Protein AF-A0A7Y5KBM5-F1 (afdb_monomer_lite)

Structure (mmCIF, N/CA/C/O backbone):
data_AF-A0A7Y5KBM5-F1
#
_entry.id   AF-A0A7Y5KBM5-F1
#
loop_
_atom_site.group_PDB
_atom_site.id
_atom_site.type_symbol
_atom_site.label_atom_id
_atom_site.label_alt_id
_atom_site.label_comp_id
_atom_site.label_asym_id
_atom_sit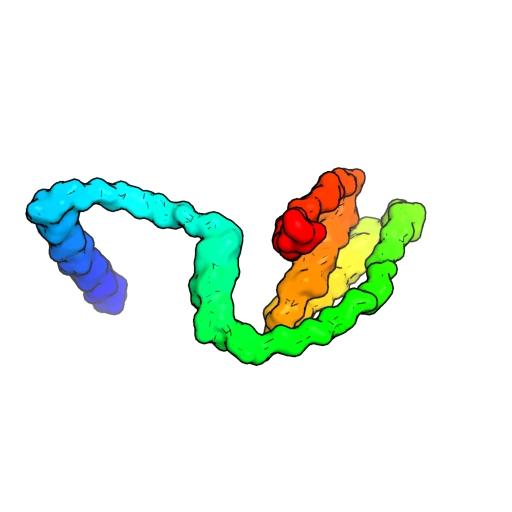e.label_entity_id
_atom_site.label_seq_id
_atom_site.pdbx_PDB_ins_code
_atom_site.Cartn_x
_atom_site.Cartn_y
_atom_site.Cartn_z
_atom_site.occupancy
_atom_site.B_iso_or_equiv
_atom_site.auth_seq_id
_atom_site.auth_comp_id
_atom_site.auth_asym_id
_atom_site.auth_atom_id
_atom_site.pdbx_PDB_model_num
ATOM 1 N N . THR A 1 1 ? -9.794 23.719 14.373 1.00 80.12 1 THR A N 1
ATOM 2 C CA . THR A 1 1 ? -11.084 23.512 13.672 1.00 80.12 1 THR A CA 1
ATOM 3 C C . THR A 1 1 ? -12.018 22.666 14.525 1.00 80.12 1 THR A C 1
ATOM 5 O O . THR A 1 1 ? -11.558 21.739 15.182 1.00 80.12 1 THR A O 1
ATOM 8 N N . GLY A 1 2 ? -13.320 22.976 14.558 1.00 90.12 2 GLY A N 1
ATOM 9 C CA . GLY A 1 2 ? -14.299 22.224 15.365 1.00 90.12 2 GLY A CA 1
ATOM 10 C C . GLY A 1 2 ? -14.494 20.767 14.919 1.00 90.12 2 GLY A C 1
ATOM 11 O O . GLY A 1 2 ? -14.748 19.900 15.749 1.00 90.12 2 GLY A O 1
ATOM 12 N N . SER A 1 3 ? -14.298 20.475 13.630 1.00 91.44 3 SER A N 1
ATOM 13 C CA . SER A 1 3 ? -14.452 19.129 13.057 1.00 91.44 3 SER A CA 1
ATOM 14 C C . SER A 1 3 ? -13.426 18.127 13.592 1.00 91.44 3 SER A C 1
ATOM 16 O O . SER A 1 3 ? -13.787 17.003 13.927 1.00 91.44 3 SER A O 1
ATOM 18 N N . MET A 1 4 ? -12.167 18.549 13.753 1.00 94.69 4 MET A N 1
ATOM 19 C CA . MET A 1 4 ? -11.120 17.701 14.338 1.00 94.69 4 MET A CA 1
ATOM 20 C C . MET A 1 4 ? -11.422 17.363 15.798 1.00 94.69 4 MET A C 1
ATOM 22 O O . MET A 1 4 ? -11.253 16.221 16.211 1.00 94.69 4 MET A O 1
ATOM 26 N N . ARG A 1 5 ? -11.935 18.331 16.570 1.00 93.62 5 ARG A N 1
ATOM 27 C CA . ARG A 1 5 ? -12.312 18.112 17.973 1.00 93.62 5 ARG A CA 1
ATOM 28 C C . ARG A 1 5 ? -13.410 17.051 18.102 1.00 93.62 5 ARG A C 1
ATOM 30 O O . ARG A 1 5 ? -13.230 16.092 18.842 1.00 93.62 5 ARG A O 1
ATOM 37 N N . LYS A 1 6 ? -14.478 17.162 17.302 1.00 95.38 6 LYS A N 1
ATOM 38 C CA . LYS A 1 6 ? -15.574 16.174 17.268 1.00 95.38 6 LYS A CA 1
ATOM 39 C C . LYS A 1 6 ? -15.092 14.771 16.880 1.00 95.38 6 LYS A C 1
ATOM 41 O O . LYS A 1 6 ? -15.513 13.787 17.478 1.00 95.38 6 LYS A O 1
ATOM 46 N N . MET A 1 7 ? -14.200 14.674 15.892 1.00 95.81 7 MET A N 1
ATOM 47 C CA . MET A 1 7 ? -13.624 13.397 15.452 1.00 95.81 7 MET A CA 1
ATOM 48 C C . MET A 1 7 ? -12.793 12.733 16.558 1.00 95.81 7 MET A C 1
ATOM 50 O O . MET A 1 7 ? -12.935 11.531 16.797 1.00 95.81 7 MET A O 1
ATOM 54 N N . ILE A 1 8 ? -11.977 13.513 17.272 1.00 96.31 8 ILE A N 1
ATOM 55 C CA . ILE A 1 8 ? -11.170 13.024 18.397 1.00 96.31 8 ILE A CA 1
ATOM 56 C C . ILE A 1 8 ? -12.072 12.557 19.546 1.00 96.31 8 ILE A C 1
ATOM 58 O O . ILE A 1 8 ? -11.864 11.469 20.083 1.00 96.31 8 ILE A O 1
ATOM 62 N N . GLU A 1 9 ? -13.096 13.336 19.897 1.00 97.12 9 GLU A N 1
ATOM 63 C CA . GLU A 1 9 ? -14.062 12.986 20.945 1.00 97.12 9 GLU A CA 1
ATOM 64 C C . GLU A 1 9 ? -14.807 11.683 20.625 1.00 97.12 9 GLU A C 1
ATOM 66 O O . GLU A 1 9 ? -14.846 10.781 21.463 1.00 97.12 9 GLU A O 1
ATOM 71 N N . GLU A 1 10 ? -15.317 11.522 19.400 1.00 97.38 10 GLU A N 1
ATOM 72 C CA . GLU A 1 10 ? -16.006 10.291 18.988 1.00 97.38 10 GLU A CA 1
ATOM 73 C C . GLU A 1 10 ? -15.053 9.085 18.948 1.00 97.38 10 GLU A C 1
ATOM 75 O O . GLU A 1 10 ? -15.419 7.982 19.367 1.00 97.38 10 GLU A O 1
ATOM 80 N N . THR A 1 11 ? -13.802 9.284 18.522 1.00 97.81 11 THR A N 1
ATOM 81 C CA . THR A 1 11 ? -12.768 8.237 18.558 1.00 97.81 11 THR A CA 1
ATOM 82 C C . THR A 1 11 ? -12.496 7.782 19.993 1.00 97.81 11 THR A C 1
ATOM 84 O O . THR A 1 11 ? -12.461 6.579 20.272 1.00 97.81 11 THR A O 1
ATOM 87 N N . ASN A 1 12 ? -12.361 8.728 20.926 1.00 97.69 12 ASN A N 1
ATOM 88 C CA . ASN A 1 12 ? -12.140 8.438 22.341 1.00 97.69 12 ASN A CA 1
ATOM 89 C C . ASN A 1 12 ? -13.354 7.744 22.976 1.00 97.69 12 ASN A C 1
ATOM 91 O O . ASN A 1 12 ? -13.178 6.764 23.705 1.00 97.69 12 ASN A O 1
ATOM 95 N N . ARG A 1 13 ? -14.577 8.182 22.642 1.00 97.94 13 ARG A N 1
ATOM 96 C CA . ARG A 1 13 ? -15.831 7.558 23.092 1.00 97.94 13 ARG A CA 1
ATOM 97 C C . ARG A 1 13 ? -15.906 6.089 22.673 1.00 97.94 13 ARG A C 1
ATOM 99 O O . ARG A 1 13 ? -16.145 5.223 23.513 1.00 97.94 13 ARG A O 1
ATOM 106 N N . ARG A 1 14 ? -15.640 5.787 21.395 1.00 97.88 14 ARG A N 1
ATOM 107 C CA . ARG A 1 14 ? -15.636 4.408 20.867 1.00 97.88 14 ARG A CA 1
ATOM 108 C C . ARG A 1 14 ? -14.564 3.546 21.518 1.00 97.88 14 ARG A C 1
ATOM 110 O O . ARG A 1 14 ? -14.848 2.419 21.917 1.00 97.88 14 ARG A O 1
ATOM 117 N N . ARG A 1 15 ? -13.348 4.076 21.674 1.00 97.31 15 ARG A N 1
ATOM 118 C CA . ARG A 1 15 ? -12.235 3.345 22.296 1.00 97.31 15 ARG A CA 1
ATOM 119 C C . ARG A 1 15 ? -12.516 3.012 23.764 1.00 97.31 15 ARG A C 1
ATOM 121 O O . ARG A 1 15 ? -12.134 1.938 24.220 1.00 97.31 15 ARG A O 1
ATOM 128 N N . ALA A 1 16 ? -13.191 3.893 24.505 1.00 97.38 16 ALA A N 1
ATOM 129 C CA . ALA A 1 16 ? -13.600 3.614 25.881 1.00 97.38 16 ALA A CA 1
ATOM 130 C C . ALA A 1 16 ? -14.578 2.429 25.961 1.00 97.38 16 ALA A C 1
ATOM 132 O O . ALA A 1 16 ? -14.348 1.510 26.744 1.00 97.38 16 ALA A O 1
ATOM 133 N N . ILE A 1 17 ? -15.600 2.407 25.097 1.00 97.38 17 ILE A N 1
ATOM 134 C CA . ILE A 1 17 ? -16.576 1.307 25.012 1.00 97.38 17 ILE A CA 1
ATOM 135 C C . ILE A 1 17 ? -15.883 -0.010 24.644 1.00 97.38 17 ILE A C 1
ATOM 137 O O . ILE A 1 17 ? -16.097 -1.021 25.304 1.00 97.38 17 ILE A O 1
ATOM 141 N N . GLN A 1 18 ? -15.013 0.009 23.629 1.00 97.31 18 GLN A N 1
ATOM 142 C CA . GLN A 1 18 ? -14.282 -1.181 23.182 1.00 97.31 18 GLN A CA 1
ATOM 143 C C . GLN A 1 18 ? -13.379 -1.753 24.278 1.00 97.31 18 GLN A C 1
ATOM 145 O O . GLN A 1 18 ? -13.363 -2.961 24.479 1.00 97.31 18 GLN A O 1
ATOM 150 N N . ARG A 1 19 ? -12.652 -0.902 25.018 1.00 96.69 19 ARG A N 1
ATOM 151 C CA . ARG A 1 19 ? -11.806 -1.360 26.133 1.00 96.69 19 ARG A CA 1
ATOM 152 C C . ARG A 1 19 ? -12.628 -1.996 27.245 1.00 96.69 19 ARG A C 1
ATOM 154 O O . ARG A 1 19 ? -12.262 -3.074 27.691 1.00 96.69 19 ARG A O 1
ATOM 161 N N . LYS A 1 20 ? -13.739 -1.363 27.636 1.00 97.31 20 LYS A N 1
ATOM 162 C CA . LYS A 1 20 ? -14.637 -1.896 28.665 1.00 97.31 20 LYS A CA 1
ATOM 163 C C . LYS A 1 20 ? -15.199 -3.259 28.257 1.00 97.31 20 LYS A C 1
ATOM 165 O O . LYS A 1 20 ? -15.117 -4.205 29.026 1.00 97.31 20 LYS A O 1
ATOM 170 N N . TYR A 1 21 ? -15.686 -3.375 27.021 1.00 97.56 21 TYR A N 1
ATOM 171 C CA . TYR A 1 21 ? -16.177 -4.643 26.484 1.00 97.56 21 TYR A CA 1
ATOM 172 C C . TYR A 1 21 ? -15.088 -5.723 26.493 1.00 97.56 21 TYR A C 1
ATOM 174 O O . TYR A 1 21 ? -15.327 -6.840 26.946 1.00 97.56 21 TYR A O 1
ATOM 182 N N . ASN A 1 22 ? -13.879 -5.383 26.042 1.00 97.31 22 ASN A N 1
ATOM 183 C CA . ASN A 1 22 ? -12.757 -6.315 26.017 1.00 97.31 22 ASN A CA 1
ATOM 184 C C . ASN A 1 22 ? -12.347 -6.774 27.422 1.00 97.31 22 ASN A C 1
ATOM 186 O O . ASN A 1 22 ? -12.067 -7.953 27.605 1.00 97.31 22 ASN A O 1
ATOM 190 N N . GLU A 1 23 ? -12.336 -5.875 28.406 1.00 96.25 23 GLU A N 1
ATOM 191 C CA . GLU A 1 23 ? -12.035 -6.195 29.805 1.00 96.25 23 GLU A CA 1
ATOM 192 C C . GLU A 1 23 ? -13.100 -7.120 30.412 1.00 96.25 23 GLU A C 1
ATOM 194 O O . GLU A 1 23 ? -12.762 -8.170 30.958 1.00 96.25 23 GLU A O 1
ATOM 199 N N . GLU A 1 24 ? -14.384 -6.795 30.224 1.00 97.00 24 GLU A N 1
ATOM 200 C CA . GLU A 1 24 ? -15.517 -7.611 30.686 1.00 97.00 24 GLU A CA 1
ATOM 201 C C . GLU A 1 24 ? -15.506 -9.025 30.083 1.00 97.00 24 GLU A C 1
ATOM 203 O O . GLU A 1 24 ? -15.824 -9.997 30.768 1.00 97.00 24 GLU A O 1
ATOM 208 N N . HIS A 1 25 ? -15.096 -9.157 28.818 1.00 96.12 25 HIS A N 1
ATOM 209 C CA . HIS A 1 25 ? -15.103 -10.425 28.080 1.00 96.12 25 HIS A CA 1
ATOM 210 C C . HIS A 1 25 ? -13.733 -11.113 28.028 1.00 96.12 25 HIS A C 1
ATOM 212 O O . HIS A 1 25 ? -13.596 -12.147 27.374 1.00 96.12 25 HIS A O 1
ATOM 218 N N . ARG A 1 26 ? -12.713 -10.564 28.705 1.00 95.06 26 ARG A N 1
ATOM 219 C CA . ARG A 1 26 ? -11.326 -11.069 28.689 1.00 95.06 26 ARG A CA 1
ATOM 220 C C . ARG A 1 26 ? -10.761 -11.236 27.266 1.00 95.06 26 ARG A C 1
ATOM 222 O O . ARG A 1 26 ? -10.044 -12.192 26.978 1.00 95.06 26 ARG A O 1
ATOM 229 N N . ILE A 1 27 ? -11.094 -10.309 26.367 1.00 95.44 27 ILE A N 1
ATOM 230 C CA . ILE A 1 27 ? -10.640 -10.292 24.971 1.00 95.44 27 ILE A CA 1
ATOM 231 C C . ILE A 1 27 ? -9.331 -9.509 24.879 1.00 95.44 27 ILE A C 1
ATOM 233 O O . ILE A 1 27 ? -9.291 -8.307 25.143 1.00 95.44 27 ILE A O 1
ATOM 237 N N . THR A 1 28 ? -8.270 -10.166 24.418 1.00 93.81 28 THR A N 1
ATOM 238 C CA . THR A 1 28 ? -7.008 -9.500 24.074 1.00 93.81 28 THR A CA 1
ATOM 239 C C . THR A 1 28 ? -7.052 -9.061 22.608 1.00 93.81 28 THR A C 1
ATOM 241 O O . THR A 1 28 ? -7.178 -9.921 21.734 1.00 93.81 28 THR A O 1
ATOM 244 N N . PRO A 1 29 ? -6.943 -7.756 22.293 1.00 93.75 29 PRO A N 1
ATOM 245 C CA . PRO A 1 29 ? -6.901 -7.292 20.910 1.00 93.75 29 PRO A CA 1
ATOM 24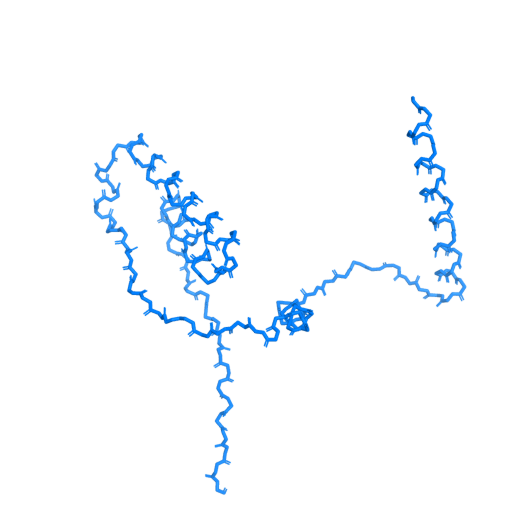6 C C . PRO A 1 29 ? -5.707 -7.890 20.163 1.00 93.75 29 PRO A C 1
ATOM 248 O O . PRO A 1 29 ? -4.574 -7.816 20.639 1.00 93.75 29 PRO A O 1
ATOM 251 N N . GLN A 1 30 ? -5.952 -8.442 18.978 1.00 92.81 30 GLN A N 1
ATOM 252 C CA . GLN A 1 30 ? -4.914 -8.971 18.098 1.00 92.81 30 GLN A CA 1
ATOM 253 C C . GLN A 1 30 ? -5.124 -8.479 16.669 1.00 92.81 30 GLN A C 1
ATOM 255 O O . GLN A 1 30 ? -6.254 -8.249 16.230 1.00 92.81 30 GLN A O 1
ATOM 260 N N . THR A 1 31 ? -4.022 -8.318 15.941 1.00 93.94 31 THR A N 1
ATOM 261 C CA . THR A 1 31 ? -4.063 -8.015 14.511 1.00 93.94 31 THR A CA 1
ATOM 262 C C . THR A 1 31 ? -4.650 -9.204 13.761 1.00 93.94 31 THR A C 1
ATOM 264 O O . THR A 1 31 ? -4.205 -10.338 13.929 1.00 93.94 31 THR A O 1
ATOM 267 N N . ILE A 1 32 ? -5.637 -8.943 12.910 1.00 88.19 32 ILE A N 1
ATOM 268 C CA . ILE A 1 32 ? -6.216 -9.962 12.039 1.00 88.19 32 ILE A CA 1
ATOM 269 C C . ILE A 1 32 ? -5.267 -10.171 10.855 1.00 88.19 32 ILE A C 1
ATOM 271 O O . ILE A 1 32 ? -5.068 -9.257 10.056 1.00 88.19 32 ILE A O 1
ATOM 275 N N . TYR A 1 33 ? -4.731 -11.381 10.713 1.00 85.50 33 TYR A N 1
ATOM 276 C CA . TYR A 1 33 ? -4.024 -11.821 9.510 1.00 85.50 33 TYR A CA 1
ATOM 277 C C . TYR A 1 33 ? -4.943 -12.763 8.735 1.00 85.50 33 TYR A C 1
ATOM 279 O O . TYR A 1 33 ? -5.380 -13.770 9.282 1.00 85.50 33 TYR A O 1
ATOM 287 N N . LYS A 1 34 ? -5.263 -12.426 7.482 1.00 81.94 34 LYS A N 1
ATOM 288 C CA . LYS A 1 34 ? -6.068 -13.283 6.600 1.00 81.94 34 LYS A CA 1
ATOM 289 C C . LYS A 1 34 ? -5.175 -13.939 5.559 1.00 81.94 34 LYS A C 1
ATOM 291 O O . LYS A 1 34 ? -4.313 -13.278 4.981 1.00 81.94 34 LYS A O 1
ATOM 296 N N . SER A 1 35 ? -5.403 -15.217 5.294 1.00 83.12 35 SER A N 1
ATOM 297 C CA . SER A 1 35 ? -4.754 -15.918 4.183 1.00 83.12 35 SER A CA 1
ATOM 298 C C . SER A 1 35 ? -5.319 -15.471 2.828 1.00 83.12 35 SER A C 1
ATOM 300 O O . SER A 1 35 ? -6.449 -14.984 2.740 1.00 83.12 35 SER A O 1
ATOM 302 N N . ALA A 1 36 ? -4.563 -15.682 1.745 1.00 73.06 36 ALA A N 1
ATOM 303 C CA . ALA A 1 36 ? -5.043 -15.416 0.385 1.00 73.06 36 ALA A CA 1
ATOM 304 C C . ALA A 1 36 ? -6.349 -16.176 0.075 1.00 73.06 36 ALA A C 1
ATOM 306 O O . ALA A 1 36 ? -7.258 -15.625 -0.541 1.00 73.06 36 ALA A O 1
ATOM 307 N N . GLU A 1 37 ? -6.482 -17.410 0.573 1.00 72.25 37 GLU A N 1
ATOM 308 C CA . GLU A 1 37 ? -7.705 -18.205 0.432 1.00 72.25 37 GLU A CA 1
ATOM 309 C C . GLU A 1 37 ? -8.897 -17.594 1.181 1.00 72.25 37 GLU A C 1
ATOM 311 O O . GLU A 1 37 ? -10.017 -17.619 0.676 1.00 72.25 37 GLU A O 1
ATOM 316 N N . GLU A 1 38 ? -8.690 -17.035 2.374 1.00 75.06 38 GLU A N 1
ATOM 317 C CA . GLU A 1 38 ? -9.746 -16.358 3.140 1.00 75.06 38 GLU A CA 1
ATOM 318 C C . GLU A 1 38 ? -10.168 -15.038 2.497 1.00 75.06 38 GLU A C 1
ATOM 320 O O . GLU A 1 38 ? -11.360 -14.723 2.482 1.00 75.06 38 GLU A O 1
ATOM 325 N N . ILE A 1 39 ? -9.217 -14.299 1.919 1.00 76.19 39 ILE A N 1
ATOM 326 C CA . ILE A 1 39 ? -9.50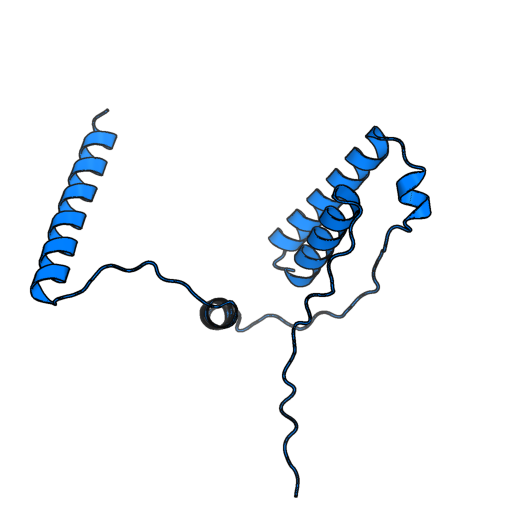5 -13.102 1.124 1.00 76.19 39 ILE A CA 1
ATOM 327 C C . ILE A 1 39 ? -10.365 -13.500 -0.082 1.00 76.19 39 ILE A C 1
ATOM 329 O O . ILE A 1 39 ? -11.470 -12.982 -0.233 1.00 76.19 39 ILE A O 1
ATOM 333 N N . MET A 1 40 ? -9.942 -14.502 -0.861 1.00 68.75 40 MET A N 1
ATOM 334 C CA . MET A 1 40 ? -10.709 -15.010 -2.005 1.00 68.75 40 MET A CA 1
ATOM 335 C C . MET A 1 40 ? -12.099 -15.529 -1.616 1.00 68.75 40 MET A C 1
ATOM 337 O O . MET A 1 40 ? -13.068 -15.281 -2.331 1.00 68.75 40 MET A O 1
ATOM 341 N N . LYS A 1 41 ? -12.238 -16.228 -0.482 1.00 71.06 41 LYS A N 1
ATOM 342 C CA . LYS A 1 41 ? -13.544 -16.694 0.021 1.00 71.06 41 LYS A CA 1
ATOM 343 C C . LYS A 1 41 ? -14.461 -15.532 0.396 1.00 71.06 41 LYS A C 1
ATOM 345 O O . LYS A 1 41 ? -15.654 -15.611 0.121 1.00 71.06 41 LYS A O 1
ATOM 350 N N . SER A 1 42 ? -13.918 -14.461 0.979 1.00 66.75 42 SER A N 1
ATOM 351 C CA . SER A 1 42 ? -14.701 -13.262 1.294 1.00 66.75 42 SER A CA 1
ATOM 352 C C . SER A 1 42 ? -15.168 -12.514 0.040 1.00 66.75 42 SER A C 1
ATOM 354 O O . SER A 1 42 ? -16.282 -11.998 0.028 1.00 66.75 42 SER A O 1
ATOM 356 N N . THR A 1 43 ? -14.377 -12.541 -1.038 1.00 62.19 43 THR A N 1
ATOM 357 C CA . THR A 1 43 ? -14.720 -11.919 -2.329 1.00 62.19 43 THR A CA 1
ATOM 358 C C . THR A 1 43 ? -15.650 -12.789 -3.184 1.00 62.19 43 THR A C 1
ATOM 360 O O . THR A 1 43 ? -16.512 -12.260 -3.876 1.00 62.19 43 THR A O 1
ATOM 363 N N . ARG A 1 44 ? -15.581 -14.128 -3.089 1.00 55.72 44 ARG A N 1
ATOM 364 C CA . ARG A 1 44 ? -16.460 -15.053 -3.844 1.00 55.72 44 ARG A CA 1
ATOM 365 C C . ARG A 1 44 ? -17.955 -14.861 -3.584 1.00 55.72 44 ARG A C 1
ATOM 367 O O . ARG A 1 44 ? -18.754 -15.259 -4.423 1.00 55.72 44 ARG A O 1
ATOM 374 N N . VAL A 1 45 ? -18.341 -14.289 -2.443 1.00 54.53 45 VAL A N 1
ATOM 375 C CA . VAL A 1 45 ? -19.747 -13.956 -2.154 1.00 54.53 45 VAL A CA 1
ATOM 376 C C . VAL A 1 45 ? -20.229 -12.781 -3.027 1.00 54.53 45 VAL A C 1
ATOM 378 O O . VAL A 1 45 ? -21.420 -12.694 -3.308 1.00 54.53 45 VAL A O 1
ATOM 381 N N . ALA A 1 46 ? -19.317 -11.928 -3.513 1.00 51.66 46 ALA A N 1
ATOM 382 C CA . ALA A 1 46 ? -19.604 -10.846 -4.457 1.00 51.66 46 ALA A CA 1
ATOM 383 C C . ALA A 1 46 ? -19.496 -11.277 -5.939 1.00 51.66 46 ALA A C 1
ATOM 385 O O . ALA A 1 46 ? -20.278 -10.812 -6.764 1.00 51.66 46 ALA A O 1
ATOM 386 N N . ASP A 1 47 ? -18.598 -12.212 -6.271 1.00 48.09 47 ASP A N 1
ATOM 387 C CA . ASP A 1 47 ? -18.234 -12.572 -7.658 1.00 48.09 47 ASP A CA 1
ATOM 388 C C . ASP A 1 47 ? -18.980 -13.790 -8.242 1.00 48.09 47 ASP A C 1
ATOM 390 O O . ASP A 1 47 ? -18.412 -14.595 -8.980 1.00 48.09 47 ASP A O 1
ATOM 394 N N . ALA A 1 48 ? -20.281 -13.956 -7.987 1.00 47.38 48 ALA A N 1
ATOM 395 C CA . ALA A 1 48 ? -21.055 -15.057 -8.589 1.00 47.38 48 ALA A CA 1
ATOM 396 C C . ALA A 1 48 ? -21.182 -14.993 -10.137 1.00 47.38 48 ALA A C 1
ATOM 398 O O . ALA A 1 48 ? -21.904 -15.797 -10.725 1.00 47.38 48 ALA A O 1
ATOM 399 N N . LYS A 1 49 ? -20.505 -14.053 -10.811 1.00 49.28 49 LYS A N 1
ATOM 400 C CA . LYS A 1 49 ? -20.530 -13.855 -12.264 1.00 49.28 49 LYS A CA 1
ATOM 401 C C . LYS A 1 49 ? -19.184 -13.338 -12.779 1.00 49.28 49 LYS A C 1
ATOM 403 O O . LYS A 1 49 ? -19.072 -12.161 -13.099 1.00 49.28 49 LYS A O 1
ATOM 408 N N . VAL A 1 50 ? -18.168 -14.188 -12.881 1.00 45.53 50 VAL A N 1
ATOM 409 C CA . VAL A 1 50 ? -17.019 -13.864 -13.740 1.00 45.53 50 VAL A CA 1
ATOM 410 C C . VAL A 1 50 ? -16.695 -15.085 -14.587 1.00 45.53 50 VAL A C 1
ATOM 412 O O . VAL A 1 50 ? -16.193 -16.100 -14.098 1.00 45.53 50 VAL A O 1
ATOM 415 N N . ASP A 1 51 ? -17.090 -14.985 -15.855 1.00 45.38 51 ASP A N 1
ATOM 416 C CA . ASP A 1 51 ? -16.811 -15.950 -16.906 1.00 45.38 51 ASP A CA 1
ATOM 417 C C . ASP A 1 51 ? -15.306 -16.058 -17.163 1.00 45.38 51 ASP A C 1
ATOM 419 O O . ASP A 1 51 ? -14.552 -15.087 -17.107 1.00 45.38 51 ASP A O 1
ATOM 423 N N . LYS A 1 52 ? -14.878 -17.290 -17.437 1.00 49.88 52 LYS A N 1
ATOM 424 C CA . LYS A 1 52 ? -13.495 -17.656 -17.736 1.00 49.88 52 LYS A CA 1
ATOM 425 C C . LYS A 1 52 ? -13.120 -17.116 -19.114 1.00 49.88 52 LYS A C 1
ATOM 427 O O . LYS A 1 52 ? -13.557 -17.679 -20.116 1.00 49.88 52 LYS A O 1
ATOM 432 N N . TYR A 1 53 ? -12.288 -16.082 -19.163 1.00 42.84 53 TYR A N 1
ATOM 433 C CA . TYR A 1 53 ? -11.682 -15.621 -20.410 1.00 42.84 53 TYR A CA 1
ATOM 434 C C . TYR A 1 53 ? -10.266 -16.173 -20.573 1.00 42.84 53 TYR A C 1
ATOM 436 O O . TYR A 1 53 ? -9.525 -16.353 -19.611 1.00 42.84 53 TYR A O 1
ATOM 444 N N . GLY A 1 54 ? -9.984 -16.565 -21.815 1.00 43.03 54 GLY A N 1
ATOM 445 C CA . GLY A 1 54 ? -8.906 -17.454 -22.221 1.00 43.03 54 GLY A CA 1
ATOM 446 C C . GLY A 1 54 ? -7.508 -16.880 -22.031 1.00 43.03 54 GLY A C 1
ATOM 447 O O . GLY A 1 54 ? -7.280 -15.678 -22.119 1.00 43.03 54 GLY A O 1
ATOM 448 N N . GLN A 1 55 ? -6.567 -17.798 -21.815 1.00 41.91 55 GLN A N 1
ATOM 449 C CA . GLN A 1 55 ? -5.138 -17.537 -21.903 1.00 41.91 55 GLN A CA 1
ATOM 450 C C . GLN A 1 55 ? -4.787 -17.124 -23.335 1.00 41.91 55 GLN A C 1
ATOM 452 O O . GLN A 1 55 ? -4.695 -17.978 -24.216 1.00 41.91 55 GLN A O 1
ATOM 457 N N . GLU A 1 56 ? -4.570 -15.833 -23.562 1.00 41.38 56 GLU A N 1
ATOM 458 C CA . GLU A 1 56 ? -3.909 -15.359 -24.773 1.00 41.38 56 GLU A CA 1
ATOM 459 C C . GLU A 1 56 ? -2.407 -15.180 -24.537 1.00 41.38 56 GLU A C 1
ATOM 461 O O . GLU A 1 56 ? -1.922 -14.878 -23.446 1.00 41.38 56 GLU A O 1
ATOM 466 N N . SER A 1 57 ? -1.661 -15.488 -25.591 1.00 48.88 57 SER A N 1
ATOM 467 C CA . SER A 1 57 ? -0.214 -15.646 -25.644 1.00 48.88 57 SER A CA 1
ATOM 468 C C . SER A 1 57 ? 0.573 -14.411 -25.194 1.00 48.88 57 SER A C 1
ATOM 470 O O . SER A 1 57 ? 0.322 -13.285 -25.609 1.00 48.88 57 SER A O 1
ATOM 472 N N . LYS A 1 58 ? 1.594 -14.689 -24.378 1.00 49.12 58 LYS A N 1
ATOM 473 C CA . LYS A 1 58 ? 2.467 -13.749 -23.667 1.00 49.12 58 LYS A CA 1
ATOM 474 C C . LYS A 1 58 ? 3.317 -12.888 -24.615 1.00 49.12 58 LYS A C 1
ATOM 476 O O . LYS A 1 58 ? 4.191 -13.450 -25.279 1.00 49.12 58 LYS A O 1
ATOM 481 N N . PRO A 1 59 ? 3.204 -11.552 -24.596 1.00 46.62 59 PRO A N 1
ATOM 482 C CA . PRO A 1 59 ? 4.266 -10.700 -25.105 1.00 46.62 59 PRO A CA 1
ATOM 483 C C . PRO A 1 59 ? 5.372 -10.641 -24.041 1.00 46.62 59 PRO A C 1
ATOM 485 O O . PRO A 1 59 ? 5.236 -9.967 -23.028 1.00 46.62 59 PRO A O 1
ATOM 488 N N . GLN A 1 60 ? 6.447 -11.408 -24.228 1.00 56.00 60 GLN A N 1
ATOM 489 C CA . GLN A 1 60 ? 7.676 -11.243 -23.445 1.00 56.00 60 GLN A CA 1
ATOM 490 C C . GLN A 1 60 ? 8.630 -10.358 -24.236 1.00 56.00 60 GLN A C 1
ATOM 492 O O . GLN A 1 60 ? 8.991 -10.693 -25.367 1.00 56.00 60 GLN A O 1
ATOM 497 N N . ILE A 1 61 ? 9.076 -9.255 -23.637 1.00 60.59 61 ILE A N 1
ATOM 498 C CA . ILE A 1 61 ? 10.166 -8.468 -24.212 1.00 60.59 61 ILE A CA 1
ATOM 499 C C . ILE A 1 61 ? 11.444 -9.302 -24.074 1.00 60.59 61 ILE A C 1
ATOM 501 O O . ILE A 1 61 ? 11.827 -9.712 -22.971 1.00 60.59 61 ILE A O 1
ATOM 505 N N . SER A 1 62 ? 12.090 -9.599 -25.205 1.00 63.34 62 SER A N 1
ATOM 506 C CA . SER A 1 62 ? 13.352 -10.341 -25.198 1.00 63.34 62 SER A CA 1
ATOM 507 C C . SER A 1 62 ? 14.423 -9.555 -24.434 1.00 63.34 62 SER A C 1
ATOM 509 O O . SER A 1 62 ? 14.565 -8.347 -24.620 1.00 63.34 62 SER A O 1
ATOM 511 N N . GLU A 1 63 ? 15.194 -10.243 -23.590 1.00 61.41 63 GLU A N 1
ATOM 512 C CA . GLU A 1 63 ? 16.233 -9.628 -22.747 1.00 61.41 63 GLU A CA 1
ATOM 513 C C . GLU A 1 63 ? 17.245 -8.816 -23.577 1.00 61.41 63 GLU A C 1
ATOM 515 O O . GLU A 1 63 ? 17.679 -7.740 -23.180 1.00 61.41 63 GLU A O 1
ATOM 520 N N . ASN A 1 64 ? 17.553 -9.298 -24.784 1.00 59.59 64 ASN A N 1
ATOM 521 C CA . ASN A 1 64 ? 18.475 -8.644 -25.707 1.00 59.59 64 ASN A CA 1
ATOM 522 C C . ASN A 1 64 ? 17.918 -7.315 -26.234 1.00 59.59 64 ASN A C 1
ATOM 524 O O . ASN A 1 64 ? 18.667 -6.357 -26.378 1.00 59.59 64 ASN A O 1
ATOM 528 N N . ALA A 1 65 ? 16.614 -7.229 -26.509 1.00 64.06 65 ALA A N 1
ATOM 529 C CA . ALA A 1 65 ? 15.992 -5.976 -26.933 1.00 64.06 65 ALA A CA 1
ATOM 530 C C . ALA A 1 65 ? 15.979 -4.956 -25.786 1.00 64.06 65 ALA A C 1
ATOM 532 O O . ALA A 1 65 ? 16.294 -3.794 -26.007 1.00 64.06 65 ALA A O 1
ATOM 533 N N . TRP A 1 66 ? 15.713 -5.404 -24.555 1.00 69.81 66 TRP A N 1
ATOM 534 C CA . TRP A 1 66 ? 15.707 -4.542 -23.370 1.00 69.81 66 TRP A CA 1
ATOM 535 C C . TRP A 1 66 ? 17.071 -3.898 -23.093 1.00 69.81 66 TRP A C 1
ATOM 537 O O . TRP A 1 66 ? 17.163 -2.698 -22.834 1.00 69.81 66 TRP A O 1
ATOM 547 N N . GLN A 1 67 ? 18.148 -4.682 -23.197 1.00 69.12 67 GLN A N 1
ATOM 548 C CA . GLN A 1 67 ? 19.508 -4.201 -22.938 1.00 69.12 67 GLN A CA 1
ATOM 549 C C . GLN A 1 67 ? 20.018 -3.209 -23.994 1.00 69.12 67 GLN A C 1
ATOM 551 O O . GLN A 1 67 ? 20.892 -2.401 -23.690 1.00 69.12 67 GLN A O 1
ATOM 556 N N . ASN A 1 68 ? 19.450 -3.222 -25.202 1.00 72.06 68 ASN A N 1
ATOM 557 C CA . ASN A 1 68 ? 19.819 -2.293 -26.273 1.00 72.06 68 ASN A CA 1
ATOM 558 C C . ASN A 1 68 ? 19.060 -0.957 -26.223 1.00 72.06 68 ASN A C 1
ATOM 560 O O . ASN A 1 68 ? 19.442 -0.032 -26.933 1.00 72.06 68 ASN A O 1
ATOM 564 N N . LEU A 1 69 ? 18.017 -0.842 -25.394 1.00 73.75 69 LEU A N 1
ATOM 565 C CA . LEU A 1 69 ? 17.298 0.416 -25.194 1.00 73.75 69 LEU A CA 1
ATOM 566 C C . LEU A 1 69 ? 18.115 1.397 -24.347 1.00 73.75 69 LEU A C 1
ATOM 568 O O . LEU A 1 69 ? 18.775 1.006 -23.376 1.00 73.75 69 LEU A O 1
ATOM 572 N N . SER A 1 70 ? 18.005 2.678 -24.687 1.00 81.06 70 SER A N 1
ATOM 573 C CA . SER A 1 70 ? 18.456 3.799 -23.864 1.00 81.06 70 SER A CA 1
ATOM 574 C C . SER A 1 70 ? 17.719 3.829 -22.520 1.00 81.06 70 SER A C 1
ATOM 576 O O . SER A 1 70 ? 16.614 3.306 -22.385 1.00 81.06 70 SER A O 1
ATOM 578 N N . ALA A 1 71 ? 18.303 4.485 -21.514 1.00 76.69 71 ALA A N 1
ATOM 579 C CA . ALA A 1 71 ? 17.662 4.667 -20.211 1.00 76.69 71 ALA A CA 1
ATOM 580 C C . ALA A 1 71 ? 16.275 5.328 -20.330 1.00 76.69 71 ALA A C 1
ATOM 582 O O . ALA A 1 71 ? 15.340 4.883 -19.674 1.00 76.69 71 ALA A O 1
ATOM 583 N N . MET A 1 72 ? 16.140 6.316 -21.222 1.00 75.50 72 MET A N 1
ATOM 584 C CA . MET A 1 72 ? 14.876 7.009 -21.491 1.00 75.50 72 MET A CA 1
ATOM 585 C C . MET A 1 72 ? 13.843 6.082 -22.151 1.00 75.50 72 MET A C 1
ATOM 587 O O . MET A 1 72 ? 12.706 6.010 -21.713 1.00 75.50 72 MET A O 1
ATOM 591 N N . GLU A 1 73 ? 14.253 5.279 -23.136 1.00 79.12 73 GLU A N 1
ATOM 592 C CA . GLU A 1 73 ? 13.345 4.347 -23.822 1.00 79.12 73 GLU A CA 1
ATOM 593 C C . GLU A 1 73 ? 12.874 3.202 -22.909 1.00 79.12 73 GLU A C 1
ATOM 595 O O . GLU A 1 73 ? 11.769 2.682 -23.066 1.00 79.12 73 GLU A O 1
ATOM 600 N N . ARG A 1 74 ? 13.706 2.797 -21.941 1.00 80.38 74 ARG A N 1
ATOM 601 C CA . ARG A 1 74 ? 13.308 1.838 -20.902 1.00 80.38 74 ARG A CA 1
ATOM 602 C C . ARG A 1 74 ? 12.286 2.436 -19.947 1.00 80.38 74 ARG A C 1
ATOM 604 O O . ARG A 1 74 ? 11.375 1.725 -19.537 1.00 80.38 74 ARG A O 1
ATOM 611 N N . GLU A 1 75 ? 12.443 3.703 -19.584 1.00 83.00 75 GLU A N 1
ATOM 612 C CA . GLU A 1 75 ? 11.496 4.407 -18.721 1.00 83.00 75 GLU A CA 1
ATOM 613 C C . GLU A 1 75 ? 10.128 4.530 -19.406 1.00 83.00 75 GLU A C 1
ATOM 615 O O . GLU A 1 75 ? 9.135 4.076 -18.841 1.00 83.00 75 GLU A O 1
ATOM 620 N N . ASP A 1 76 ? 10.099 4.953 -20.674 1.00 84.56 76 ASP A N 1
ATOM 621 C CA . ASP A 1 76 ? 8.874 5.018 -21.485 1.00 84.56 76 ASP A CA 1
ATOM 622 C C . ASP A 1 76 ? 8.187 3.646 -21.626 1.00 84.56 76 ASP A C 1
ATOM 624 O O . ASP A 1 76 ? 6.959 3.525 -21.613 1.00 84.56 76 ASP A O 1
ATOM 628 N N . ALA A 1 77 ? 8.970 2.576 -21.794 1.00 84.69 77 ALA A N 1
ATOM 629 C CA . ALA A 1 77 ? 8.433 1.222 -21.895 1.00 84.69 77 ALA A CA 1
ATOM 630 C C . ALA A 1 77 ? 7.851 0.722 -20.562 1.00 84.69 77 ALA A C 1
ATOM 632 O O . ALA A 1 77 ? 6.826 0.038 -20.564 1.00 84.69 77 ALA A O 1
ATOM 633 N N . LEU A 1 78 ? 8.478 1.063 -19.431 1.00 87.62 78 LEU A N 1
ATOM 634 C CA . LEU A 1 78 ? 7.941 0.757 -18.103 1.00 87.62 78 LEU A CA 1
ATOM 635 C C . LEU A 1 78 ? 6.649 1.526 -17.835 1.00 87.62 78 LEU A C 1
ATOM 637 O O . LEU A 1 78 ? 5.701 0.929 -17.332 1.00 87.62 78 LEU A O 1
ATOM 641 N N . GLU A 1 79 ? 6.592 2.806 -18.204 1.00 89.81 79 GLU A N 1
ATOM 642 C CA . GLU A 1 79 ? 5.397 3.634 -18.038 1.00 89.81 79 GLU A CA 1
ATOM 643 C C . GLU A 1 79 ? 4.204 3.034 -18.793 1.00 89.81 79 GLU A C 1
ATOM 645 O O . GLU A 1 79 ? 3.142 2.824 -18.209 1.00 89.81 79 GLU A O 1
ATOM 650 N N . LYS A 1 80 ? 4.401 2.615 -20.050 1.00 89.62 80 LYS A N 1
ATOM 651 C CA . LYS A 1 80 ? 3.355 1.934 -20.835 1.00 89.62 80 LYS A CA 1
ATOM 652 C C . LYS A 1 80 ? 2.867 0.640 -20.183 1.00 89.62 80 LYS A C 1
ATOM 654 O O . LYS A 1 80 ? 1.664 0.391 -20.126 1.00 89.62 80 LYS A O 1
ATOM 659 N N . LEU A 1 81 ? 3.779 -0.184 -19.665 1.00 90.19 81 LEU A N 1
ATOM 660 C CA . LEU A 1 81 ? 3.404 -1.416 -18.961 1.00 90.19 81 LEU A CA 1
ATOM 661 C C . LEU A 1 81 ? 2.629 -1.122 -17.665 1.00 90.19 81 LEU A C 1
ATOM 663 O O . LEU A 1 81 ? 1.698 -1.855 -17.322 1.00 90.19 81 LEU A O 1
ATOM 667 N N . GLU A 1 82 ? 2.987 -0.056 -16.947 1.00 90.62 82 GLU A N 1
ATOM 668 C CA . GLU A 1 82 ? 2.280 0.391 -15.742 1.00 90.62 82 GLU A CA 1
ATOM 669 C C . GLU A 1 82 ? 0.867 0.895 -16.065 1.00 90.62 82 GLU A C 1
ATOM 671 O O . GLU A 1 82 ? -0.089 0.540 -15.365 1.00 90.62 82 GLU A O 1
ATOM 676 N N . GLU A 1 83 ? 0.704 1.649 -17.153 1.00 94.06 83 GLU A N 1
ATOM 677 C CA . GLU A 1 83 ? -0.603 2.073 -17.658 1.00 94.06 83 GLU A CA 1
ATOM 678 C C . GLU A 1 83 ? -1.489 0.876 -18.030 1.00 94.06 83 GLU A C 1
ATOM 680 O O . GLU A 1 83 ? -2.651 0.813 -17.613 1.00 94.06 83 GLU A O 1
ATOM 685 N N . GLU A 1 84 ? -0.944 -0.112 -18.748 1.00 90.75 84 GLU A N 1
ATOM 686 C CA . GLU A 1 84 ? -1.655 -1.345 -19.102 1.00 90.75 84 GLU A CA 1
ATOM 687 C C . GLU A 1 84 ? -2.073 -2.145 -17.859 1.00 90.75 84 GLU A C 1
ATOM 689 O O . GLU A 1 84 ? -3.203 -2.638 -17.775 1.00 90.75 84 GLU A O 1
ATOM 694 N N . MET A 1 85 ? -1.198 -2.243 -16.854 1.00 93.12 85 MET A N 1
ATOM 695 C CA . MET A 1 85 ? -1.489 -2.927 -15.592 1.00 93.12 85 MET A CA 1
ATOM 696 C C . MET A 1 85 ? -2.628 -2.236 -14.833 1.00 93.12 85 MET A C 1
ATOM 698 O O . MET A 1 85 ? -3.530 -2.898 -14.301 1.00 93.12 85 MET A O 1
ATOM 702 N N . LEU A 1 86 ? -2.610 -0.901 -14.786 1.00 90.38 86 LEU A N 1
ATOM 703 C CA . LEU A 1 86 ? -3.668 -0.101 -14.175 1.00 90.38 86 LEU A CA 1
ATOM 704 C C . LEU A 1 86 ? -4.986 -0.247 -14.938 1.00 90.38 86 LEU A C 1
ATOM 706 O O . LEU A 1 86 ? -6.035 -0.395 -14.308 1.00 90.38 86 LEU A O 1
ATOM 710 N N . ALA A 1 87 ? -4.951 -0.252 -16.271 1.00 92.62 87 ALA A N 1
ATOM 711 C CA . ALA A 1 87 ? -6.128 -0.478 -17.102 1.00 92.62 87 ALA A CA 1
ATOM 712 C C . ALA A 1 87 ? -6.740 -1.866 -16.850 1.00 92.62 87 ALA A C 1
ATOM 714 O O . ALA A 1 87 ? -7.941 -1.961 -16.587 1.00 92.62 87 ALA A O 1
ATOM 715 N N . ALA A 1 88 ? -5.920 -2.922 -16.823 1.00 88.38 88 ALA A N 1
ATOM 716 C CA . ALA A 1 88 ? -6.361 -4.281 -16.504 1.00 88.38 88 ALA A CA 1
ATOM 7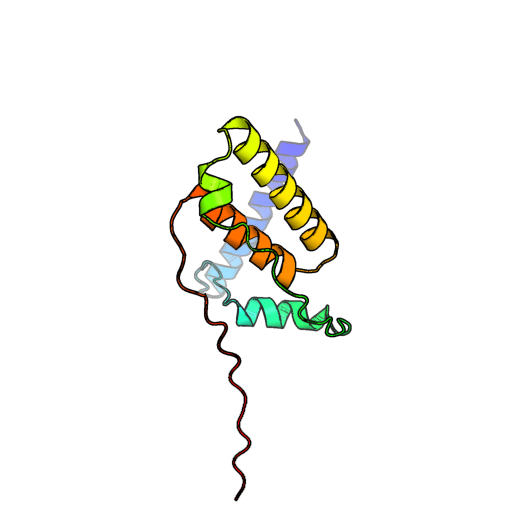17 C C . ALA A 1 88 ? -6.973 -4.371 -15.095 1.00 88.38 88 ALA A C 1
ATOM 719 O O . ALA A 1 88 ? -8.029 -4.977 -14.910 1.00 88.38 88 ALA A O 1
ATOM 720 N N . SER A 1 89 ? -6.371 -3.691 -14.114 1.00 89.19 89 SER A N 1
ATOM 721 C CA . SER A 1 89 ? -6.892 -3.620 -12.741 1.00 89.19 89 SER A CA 1
ATOM 722 C C . SER A 1 89 ? -8.251 -2.915 -12.671 1.00 89.19 89 SER A C 1
ATOM 724 O O . SER A 1 89 ? -9.148 -3.376 -11.967 1.00 89.19 89 SER A O 1
ATOM 726 N N . ARG A 1 90 ? -8.439 -1.821 -13.427 1.00 89.88 90 ARG A N 1
ATOM 727 C CA . ARG A 1 90 ? -9.728 -1.107 -13.525 1.00 89.88 90 ARG A CA 1
ATOM 728 C C . ARG A 1 90 ? -10.814 -1.960 -14.179 1.00 89.88 90 ARG A C 1
ATOM 730 O O . ARG A 1 90 ? -11.980 -1.821 -13.828 1.00 89.88 90 ARG A O 1
ATOM 737 N N . GLN A 1 91 ? -10.432 -2.842 -15.099 1.00 90.31 91 GLN A N 1
ATOM 738 C CA . GLN A 1 91 ? -11.325 -3.796 -15.761 1.00 90.31 91 GLN A CA 1
ATOM 739 C C . GLN A 1 91 ? -11.546 -5.085 -14.950 1.00 90.31 91 GLN A C 1
ATOM 741 O O . GLN A 1 91 ? -12.184 -6.007 -15.448 1.00 90.31 91 GLN A O 1
ATOM 746 N N . LEU A 1 92 ? -11.038 -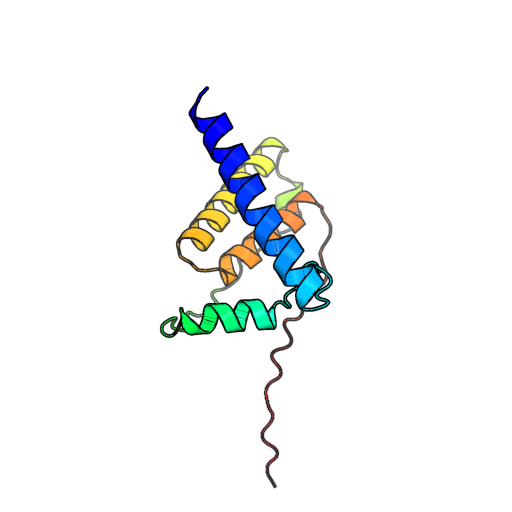5.161 -13.711 1.00 87.94 92 LEU A N 1
ATOM 747 C CA . LEU A 1 92 ? -11.103 -6.342 -12.838 1.00 87.94 92 LEU A CA 1
ATOM 748 C C . LEU A 1 92 ? -10.386 -7.585 -13.404 1.00 87.94 92 LEU A C 1
ATOM 750 O O . LEU A 1 92 ? -10.590 -8.698 -12.922 1.00 87.94 92 LEU A O 1
ATOM 754 N N . ASN A 1 93 ? -9.498 -7.411 -14.387 1.00 87.75 93 ASN A N 1
ATOM 755 C CA . ASN A 1 93 ? -8.661 -8.481 -14.922 1.00 87.75 93 ASN A CA 1
ATOM 756 C C . ASN A 1 93 ? -7.363 -8.602 -14.107 1.00 87.75 93 ASN A C 1
ATOM 758 O O . ASN A 1 93 ? -6.280 -8.170 -14.515 1.00 87.75 93 ASN A O 1
ATOM 762 N N . PHE A 1 94 ? -7.490 -9.171 -12.908 1.00 85.75 94 PHE A N 1
ATOM 763 C CA . PHE A 1 94 ? -6.385 -9.270 -11.952 1.00 85.75 94 PHE A CA 1
ATOM 764 C C . PHE A 1 94 ? -5.293 -10.254 -12.372 1.00 85.75 94 PHE A C 1
ATOM 766 O O . PHE A 1 94 ? -4.141 -10.067 -11.988 1.00 85.75 94 PHE A O 1
ATOM 773 N N . GLU A 1 95 ? -5.626 -11.272 -13.169 1.00 85.94 95 GLU A N 1
ATOM 774 C CA . GLU A 1 95 ? -4.633 -12.205 -13.713 1.00 85.94 95 GLU A CA 1
ATOM 775 C C . GLU A 1 95 ? -3.676 -11.460 -14.645 1.00 85.94 95 GLU A C 1
ATOM 777 O O . GLU A 1 95 ? -2.462 -11.488 -14.436 1.00 85.94 95 GLU A O 1
ATOM 782 N N . ARG A 1 96 ? -4.219 -10.679 -15.588 1.00 83.62 96 ARG A N 1
ATOM 783 C CA . ARG A 1 96 ? -3.408 -9.871 -16.501 1.00 83.62 96 ARG A CA 1
ATOM 784 C C . ARG A 1 96 ? -2.608 -8.789 -15.775 1.00 83.62 96 ARG A C 1
ATOM 786 O O . ARG A 1 96 ? -1.440 -8.574 -16.092 1.00 83.62 96 ARG A O 1
ATOM 793 N N . ALA A 1 97 ? -3.205 -8.126 -14.784 1.00 85.62 97 ALA A N 1
ATOM 794 C CA . ALA A 1 97 ? -2.501 -7.129 -13.979 1.00 85.62 97 ALA A CA 1
ATOM 795 C C . ALA A 1 97 ? -1.332 -7.744 -13.184 1.00 85.62 97 ALA A C 1
ATOM 797 O O . ALA A 1 97 ? -0.264 -7.140 -13.089 1.00 85.62 97 ALA A O 1
ATOM 798 N N . ALA A 1 98 ? -1.504 -8.953 -12.640 1.00 87.62 98 ALA A N 1
ATOM 799 C CA . ALA A 1 98 ? -0.441 -9.657 -11.928 1.00 87.62 98 ALA A CA 1
ATOM 800 C C . ALA A 1 98 ? 0.726 -10.030 -12.855 1.00 87.62 98 ALA A C 1
ATOM 802 O O . ALA A 1 98 ? 1.881 -9.856 -12.473 1.00 87.62 98 ALA A O 1
ATOM 803 N N . GLU A 1 99 ? 0.437 -10.480 -14.078 1.00 87.75 99 GLU A N 1
ATOM 804 C CA . GLU A 1 99 ? 1.468 -10.765 -15.082 1.00 87.75 99 GLU A CA 1
ATOM 805 C C . GLU A 1 99 ? 2.280 -9.520 -15.452 1.00 87.75 99 GLU A C 1
ATOM 807 O O . GLU A 1 99 ? 3.509 -9.568 -15.474 1.00 87.75 99 GLU A O 1
ATOM 812 N N . LEU A 1 100 ? 1.599 -8.400 -15.716 1.00 90.00 100 LEU A N 1
ATOM 813 C CA . LEU A 1 100 ? 2.248 -7.136 -16.068 1.00 90.00 100 LEU A CA 1
ATOM 814 C C . LEU A 1 100 ? 3.120 -6.615 -14.923 1.00 90.00 100 LEU A C 1
ATOM 816 O O . LEU A 1 100 ? 4.247 -6.188 -15.157 1.00 90.00 100 LEU A O 1
ATOM 820 N N . ARG A 1 101 ? 2.647 -6.727 -13.676 1.00 90.19 101 ARG A N 1
ATOM 821 C CA . ARG A 1 101 ? 3.434 -6.388 -12.482 1.00 90.19 101 ARG A CA 1
ATOM 822 C C . ARG A 1 101 ? 4.730 -7.196 -12.405 1.00 90.19 101 ARG A C 1
ATOM 824 O O . ARG A 1 101 ? 5.787 -6.633 -12.127 1.00 90.19 101 ARG A O 1
ATOM 831 N N . ASP A 1 102 ? 4.645 -8.507 -12.614 1.00 88.81 102 ASP A N 1
ATOM 832 C CA . ASP A 1 102 ? 5.806 -9.396 -12.529 1.00 88.81 102 ASP A CA 1
ATOM 833 C C . ASP A 1 102 ? 6.809 -9.111 -13.664 1.00 88.81 102 ASP A C 1
ATOM 835 O O . ASP A 1 102 ? 8.021 -9.171 -13.449 1.00 88.81 102 ASP A O 1
ATOM 839 N N . GLU A 1 103 ? 6.321 -8.728 -14.848 1.00 85.44 103 GLU A N 1
ATOM 840 C CA . GLU A 1 103 ? 7.157 -8.288 -15.969 1.00 85.44 103 GLU A CA 1
ATOM 841 C C . GLU A 1 103 ? 7.846 -6.944 -15.682 1.00 85.44 103 GLU A C 1
ATOM 843 O O . GLU A 1 103 ? 9.059 -6.832 -15.854 1.00 85.44 103 GLU A O 1
ATOM 848 N N . ILE A 1 104 ? 7.125 -5.949 -15.154 1.00 88.44 104 ILE A N 1
ATOM 849 C CA . ILE A 1 104 ? 7.698 -4.663 -14.714 1.00 88.44 104 ILE A CA 1
ATOM 850 C C . ILE A 1 104 ? 8.805 -4.895 -13.678 1.00 88.44 104 ILE A C 1
ATOM 852 O O . ILE A 1 104 ? 9.891 -4.316 -13.766 1.00 88.44 104 ILE A O 1
ATOM 856 N N . GLU A 1 105 ? 8.564 -5.772 -12.701 1.00 85.88 105 GLU A N 1
ATOM 857 C CA . GLU A 1 105 ? 9.548 -6.089 -11.666 1.00 85.88 105 GLU A CA 1
ATOM 858 C C . GLU A 1 105 ? 10.778 -6.806 -12.248 1.00 85.88 105 GLU A C 1
ATOM 860 O O . GLU A 1 105 ? 11.910 -6.510 -11.848 1.00 85.88 105 GLU A O 1
ATOM 865 N N . ARG A 1 106 ? 10.586 -7.700 -13.228 1.00 83.38 106 ARG A N 1
ATOM 866 C CA . ARG A 1 106 ? 11.678 -8.358 -13.962 1.00 83.38 106 ARG A CA 1
ATOM 867 C C . ARG A 1 106 ? 12.560 -7.333 -14.673 1.00 83.38 106 ARG A C 1
ATOM 869 O O . ARG A 1 106 ? 13.780 -7.386 -14.525 1.00 83.38 106 ARG A O 1
ATOM 876 N N . LEU A 1 107 ? 11.948 -6.395 -15.394 1.00 83.56 107 LEU A N 1
ATOM 877 C CA . LEU A 1 107 ? 12.645 -5.373 -16.176 1.00 83.56 107 LEU A CA 1
ATOM 878 C C . LEU A 1 107 ? 13.364 -4.336 -15.294 1.00 83.56 107 LEU A C 1
ATOM 880 O O . LEU A 1 107 ? 14.467 -3.909 -15.639 1.00 83.56 107 LEU A O 1
ATOM 884 N N . ARG A 1 108 ? 12.791 -3.981 -14.132 1.00 81.44 108 ARG A N 1
ATOM 885 C CA . ARG A 1 108 ? 13.409 -3.070 -13.146 1.00 81.44 108 ARG A CA 1
ATOM 886 C C . ARG A 1 108 ? 14.556 -3.711 -12.359 1.00 81.44 108 ARG A C 1
ATOM 888 O O . ARG A 1 108 ? 15.554 -3.052 -12.086 1.00 81.44 108 ARG A O 1
ATOM 895 N N . SER A 1 109 ? 14.405 -4.968 -11.935 1.00 75.88 109 SER A N 1
ATOM 896 C CA . SER A 1 109 ? 15.356 -5.622 -11.017 1.00 75.88 109 SER A CA 1
ATOM 897 C C . SER A 1 109 ? 16.453 -6.432 -11.713 1.00 75.88 109 SER A C 1
ATOM 899 O O . SER A 1 109 ? 17.441 -6.790 -11.068 1.00 75.88 109 SER A O 1
ATOM 901 N N . GLY A 1 110 ? 16.271 -6.776 -12.994 1.00 64.06 110 GLY A N 1
ATOM 902 C CA . GLY A 1 110 ? 17.171 -7.661 -13.740 1.00 64.06 110 GLY A CA 1
ATOM 903 C C . GLY A 1 110 ? 17.243 -9.092 -13.186 1.00 64.06 110 GLY A C 1
ATOM 904 O O . GLY A 1 110 ? 18.114 -9.866 -13.581 1.00 64.06 110 GLY A O 1
ATOM 905 N N . LYS A 1 111 ? 16.363 -9.468 -12.247 1.00 50.31 111 LYS A N 1
ATOM 906 C CA . LYS A 1 111 ? 16.337 -10.788 -11.604 1.00 50.31 111 LYS A CA 1
ATOM 907 C C . LYS A 1 111 ? 15.005 -11.474 -11.892 1.00 50.31 111 LYS A C 1
ATOM 909 O O . LYS A 1 111 ? 13.941 -10.936 -11.603 1.00 50.31 111 LYS A O 1
ATOM 914 N N . LYS A 1 112 ? 15.050 -12.702 -12.418 1.00 48.56 112 LYS A N 1
ATOM 915 C CA . LYS A 1 112 ? 13.850 -13.542 -12.545 1.00 48.56 112 LYS A CA 1
ATOM 916 C C . LYS A 1 112 ? 13.415 -14.005 -11.152 1.00 48.56 112 LYS A C 1
ATOM 918 O O . LYS A 1 112 ? 14.180 -14.700 -10.481 1.00 48.56 112 LYS A O 1
ATOM 923 N N . LYS A 1 113 ? 12.194 -13.673 -10.721 1.00 48.16 113 LYS A N 1
ATOM 924 C CA . LYS A 1 113 ? 11.564 -14.388 -9.600 1.00 48.16 113 LYS A CA 1
ATOM 925 C C . LYS A 1 113 ? 11.199 -15.803 -10.046 1.00 48.16 113 LYS A C 1
ATOM 927 O O . LYS A 1 113 ? 10.789 -16.018 -11.187 1.00 48.16 113 LYS A O 1
ATOM 932 N N . ALA A 1 114 ? 11.364 -16.771 -9.144 1.00 44.78 114 ALA A N 1
ATOM 933 C CA . ALA A 1 114 ? 10.849 -18.118 -9.354 1.00 44.78 114 ALA A CA 1
ATOM 934 C C . ALA A 1 114 ? 9.327 -18.039 -9.580 1.00 44.78 114 ALA A C 1
ATOM 936 O O . ALA A 1 114 ? 8.669 -17.250 -8.894 1.00 44.78 114 ALA A O 1
ATOM 937 N N . PRO A 1 115 ? 8.760 -18.814 -10.523 1.00 44.66 115 PRO A N 1
ATOM 938 C CA . PRO A 1 115 ? 7.330 -18.771 -10.785 1.00 44.66 115 PRO A CA 1
ATOM 939 C C . PRO A 1 115 ? 6.575 -19.092 -9.494 1.00 44.66 115 PRO A C 1
ATOM 941 O O . PRO A 1 115 ? 6.803 -20.137 -8.879 1.00 44.66 115 PRO A O 1
ATOM 944 N N . VAL A 1 116 ? 5.682 -18.191 -9.078 1.00 47.44 116 VAL A N 1
ATOM 945 C CA . VAL A 1 116 ? 4.762 -18.458 -7.971 1.00 47.44 116 VAL A CA 1
ATOM 946 C C . VAL A 1 116 ? 3.797 -19.529 -8.465 1.00 47.44 116 VAL A C 1
ATOM 948 O O . VAL A 1 116 ? 2.844 -19.252 -9.191 1.00 47.44 116 VAL A O 1
ATOM 951 N N . ALA A 1 117 ? 4.094 -20.785 -8.138 1.00 40.59 117 ALA A N 1
ATOM 952 C CA . ALA A 1 117 ? 3.236 -21.909 -8.453 1.00 40.59 117 ALA A CA 1
ATOM 953 C C . ALA A 1 117 ? 1.947 -21.780 -7.633 1.00 40.59 117 ALA A C 1
ATOM 955 O O . ALA A 1 117 ? 1.874 -22.226 -6.488 1.00 40.59 117 ALA A O 1
ATOM 956 N N . TYR A 1 118 ? 0.912 -21.180 -8.219 1.00 44.66 118 TYR A N 1
ATOM 957 C CA . TYR A 1 118 ? -0.446 -21.343 -7.720 1.00 44.66 118 TYR A CA 1
ATOM 958 C C . TYR A 1 118 ? -0.844 -22.796 -7.974 1.00 44.66 118 TYR A C 1
ATOM 960 O O . TYR A 1 118 ? -1.308 -23.170 -9.050 1.00 44.66 118 TYR A O 1
ATOM 968 N N . ALA A 1 119 ? -0.572 -23.652 -6.990 1.00 42.72 119 ALA A N 1
ATOM 969 C CA . ALA A 1 119 ? -0.933 -25.055 -7.027 1.00 42.72 119 ALA A CA 1
ATOM 970 C C . ALA A 1 119 ? -2.462 -25.174 -6.999 1.00 42.72 119 ALA A C 1
ATOM 972 O O . ALA A 1 119 ? -3.080 -25.254 -5.937 1.00 42.72 119 ALA A O 1
ATOM 973 N N . VAL A 1 120 ? -3.084 -25.215 -8.177 1.00 43.12 120 VAL A N 1
ATOM 974 C CA . VAL A 1 120 ? -4.457 -25.694 -8.318 1.00 43.12 120 VAL A CA 1
ATOM 975 C C . VAL A 1 120 ? -4.425 -27.168 -7.930 1.00 43.12 120 VAL A C 1
ATOM 977 O O . VAL A 1 120 ? -4.051 -28.033 -8.723 1.00 43.12 120 VAL A O 1
ATOM 980 N N . LYS A 1 121 ? -4.768 -27.471 -6.674 1.00 45.78 121 LYS A N 1
ATOM 981 C CA . LYS A 1 121 ? -5.020 -28.842 -6.228 1.00 45.78 121 LYS A CA 1
ATOM 982 C C . LYS A 1 121 ? -6.230 -29.356 -7.003 1.00 45.78 121 LYS A C 1
ATOM 984 O O . LYS A 1 121 ? -7.365 -29.232 -6.555 1.00 45.78 121 LYS A O 1
ATOM 989 N N . SER A 1 122 ? -5.987 -29.917 -8.187 1.00 42.41 122 SER A N 1
ATOM 990 C CA . SER A 1 122 ? -6.985 -30.721 -8.877 1.00 42.41 122 SER A CA 1
ATOM 991 C C . SER A 1 122 ? -7.317 -31.897 -7.960 1.00 42.41 122 SER A C 1
ATOM 993 O O . SER A 1 122 ?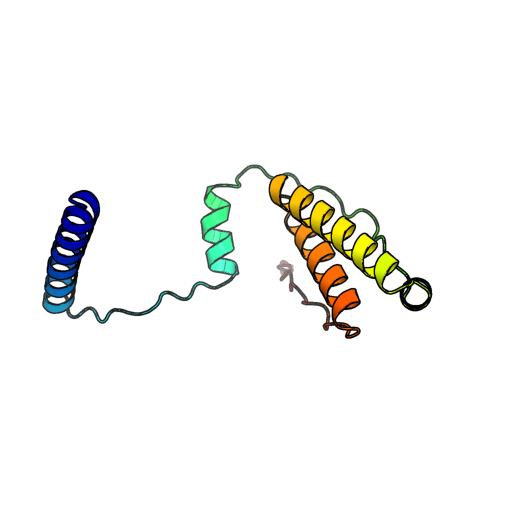 -6.473 -32.735 -7.631 1.00 42.41 122 SER A O 1
ATOM 995 N N . SER A 1 123 ? -8.546 -31.917 -7.462 1.00 47.88 123 SER A N 1
ATOM 996 C CA . SER A 1 123 ? -9.103 -33.066 -6.774 1.00 47.88 123 SER A CA 1
ATOM 997 C C . SER A 1 123 ? -9.237 -34.189 -7.800 1.00 47.88 123 SER A C 1
ATOM 999 O O . SER A 1 123 ? -10.248 -34.324 -8.486 1.00 47.88 123 SER A O 1
ATOM 1001 N N . ARG A 1 124 ? -8.194 -35.018 -7.932 1.00 45.53 124 ARG A N 1
ATOM 1002 C CA . ARG A 1 124 ? -8.327 -36.326 -8.576 1.00 45.53 124 ARG A CA 1
ATOM 1003 C C . ARG A 1 124 ? -9.348 -37.123 -7.767 1.00 45.53 124 ARG A C 1
ATOM 1005 O O . ARG A 1 124 ? -9.037 -37.660 -6.704 1.00 45.53 124 ARG A O 1
ATOM 1012 N N . ARG A 1 125 ? -10.585 -37.152 -8.269 1.00 49.66 125 ARG A N 1
ATOM 1013 C CA . ARG A 1 125 ? -11.610 -38.132 -7.906 1.00 49.66 125 ARG A CA 1
ATOM 1014 C C . ARG A 1 125 ? -10.962 -39.512 -8.015 1.00 49.66 125 ARG A C 1
ATOM 1016 O O . ARG A 1 125 ? -10.623 -39.955 -9.108 1.00 49.66 125 ARG A O 1
ATOM 1023 N N . ARG A 1 126 ? -10.747 -40.155 -6.866 1.00 43.69 126 ARG A N 1
ATOM 1024 C CA . ARG A 1 126 ? -10.429 -41.580 -6.794 1.00 43.69 126 ARG A CA 1
ATOM 1025 C C . ARG A 1 126 ? -11.612 -42.338 -7.388 1.00 43.69 126 ARG A C 1
ATOM 1027 O O . ARG A 1 126 ? -12.722 -42.220 -6.881 1.00 43.69 126 ARG A O 1
ATOM 1034 N N . GLY A 1 127 ? -11.362 -43.071 -8.463 1.00 46.41 127 GLY A N 1
ATOM 1035 C CA . GLY A 1 127 ? -12.243 -44.117 -8.953 1.00 46.41 127 GLY A CA 1
ATOM 1036 C C . GLY A 1 127 ? -11.483 -45.431 -8.905 1.00 46.41 127 GLY A C 1
ATOM 1037 O O . GLY A 1 127 ? -10.607 -45.645 -9.736 1.00 46.41 127 GLY A O 1
ATOM 1038 N N . ARG A 1 128 ? -11.741 -46.246 -7.885 1.00 42.81 128 ARG A N 1
ATOM 1039 C CA . ARG A 1 128 ? -12.407 -47.551 -7.971 1.00 42.81 128 ARG A CA 1
ATOM 1040 C C . ARG A 1 128 ? -12.516 -48.129 -6.564 1.00 42.81 128 ARG A C 1
ATOM 1042 O O . ARG A 1 128 ? -11.550 -47.943 -5.792 1.00 42.81 128 ARG A O 1
#

pLDDT: mean 75.08, std 19.65, range [40.59, 97.94]

Secondary structure (DSSP, 8-state):
-HHHHHHHHHHHHHHHHHHHHHHHTTPPP------HHHHHHHHHTT-S-------PPP-PPPHHHHHHS-HHHHHHHHHHHHHHHHHHHHTT-HHHHHHHHHHHHHHHHS-PPPP-------------

Foldseek 3Di:
DVVVVVVVVVVVVVVVVVVVVCVVVVNDDDDDDDDPVRVVVVCCVVPPDDDDDDDDDDDQDDPVNLVPDDPVVLVVVLVVLVVVLVVCVVVVVPVSNVVSVQSSCCSVVVDRDDPPPPPPPDPPDDDD

Radius of gyration: 23.81 Å; chains: 1; bounding box: 41×71×58 Å

Sequence (128 aa):
TGSMRKMIEETNRRRAIQRKYNEEHRITPQTIYKSAEEIMKSTRVADAKVDKYGQESKPQISENAWQNLSAMEREDALEKLEEEMLAASRQLNFERAAELRDEIERLRSGKKKAPVAYAVKSSRRRGR